Protein AF-A0A0L6VBY8-F1 (afdb_monomer)

Radius of gyration: 16.98 Å; Cα contacts (8 Å, |Δi|>4): 29; chains: 1; bounding box: 26×57×35 Å

Mean predicted aligned error: 13.05 Å

Solvent-accessible surface area (backbone atoms only — not comparable to full-atom values): 3815 Å² total; per-residue (Å²): 137,81,93,87,79,80,89,64,47,67,69,53,51,53,51,53,57,38,61,42,56,36,90,90,75,72,48,16,67,45,30,71,78,70,73,50,82,81,49,93,97,43,75,75,58,70,62,57,50,50,54,53,61,64,62,74,73,116

Structure (mmCIF, N/CA/C/O backbone):
data_AF-A0A0L6VBY8-F1
#
_entry.id   AF-A0A0L6VBY8-F1
#
loop_
_atom_site.group_PDB
_atom_site.id
_atom_site.type_symbol
_atom_site.label_atom_id
_atom_site.label_alt_id
_atom_site.label_comp_id
_atom_site.label_asym_id
_atom_site.label_entity_id
_atom_site.label_seq_id
_atom_site.pdbx_PDB_ins_code
_atom_site.Cartn_x
_atom_site.Cartn_y
_atom_site.Cartn_z
_atom_site.occupancy
_atom_site.B_iso_or_equiv
_atom_site.auth_seq_id
_atom_site.auth_comp_id
_atom_site.auth_asym_id
_atom_site.auth_atom_id
_atom_site.pdbx_PDB_model_num
ATOM 1 N N . MET A 1 1 ? 13.693 -21.035 -24.550 1.00 36.41 1 MET A N 1
ATOM 2 C CA . MET A 1 1 ? 14.705 -19.979 -24.739 1.00 36.41 1 MET A CA 1
ATOM 3 C C . MET A 1 1 ? 14.218 -18.720 -24.033 1.00 36.41 1 ME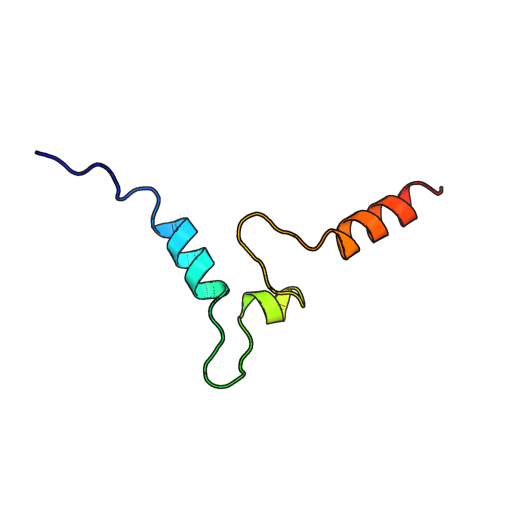T A C 1
ATOM 5 O O . MET A 1 1 ? 13.266 -18.111 -24.487 1.00 36.41 1 MET A O 1
ATOM 9 N N . ILE A 1 2 ? 14.811 -18.474 -22.861 1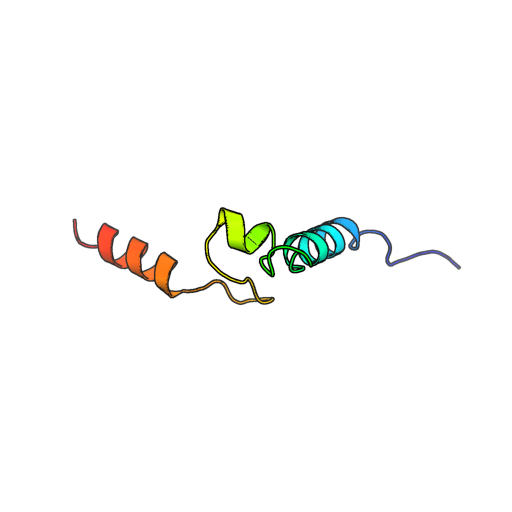.00 46.25 2 ILE A N 1
ATOM 10 C CA . ILE A 1 2 ? 15.119 -17.187 -22.209 1.00 46.25 2 ILE A CA 1
ATOM 11 C C . ILE A 1 2 ? 13.988 -16.142 -22.059 1.00 46.25 2 ILE A C 1
ATOM 13 O O . ILE A 1 2 ? 13.724 -15.335 -22.939 1.00 46.25 2 ILE A O 1
ATOM 17 N N . LEU A 1 3 ? 13.387 -16.155 -20.860 1.00 48.91 3 LEU A N 1
ATOM 18 C CA . LEU A 1 3 ? 13.378 -15.05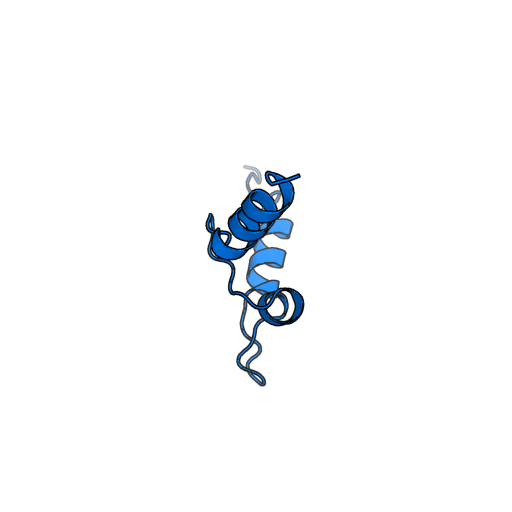8 -19.874 1.00 48.91 3 LEU A CA 1
ATOM 19 C C . LEU A 1 3 ? 13.341 -13.618 -20.432 1.00 48.91 3 LEU A C 1
ATOM 21 O O . LEU A 1 3 ? 14.383 -13.038 -20.714 1.00 48.91 3 LEU A O 1
ATOM 25 N N . GLY A 1 4 ? 12.150 -13.011 -20.496 1.00 49.50 4 GLY A N 1
ATOM 26 C CA . GLY A 1 4 ? 11.988 -11.635 -20.986 1.00 49.50 4 GLY A CA 1
ATOM 27 C C . GLY A 1 4 ? 11.005 -10.730 -20.234 1.00 49.50 4 GLY A C 1
ATOM 28 O O . GLY A 1 4 ? 10.693 -9.669 -20.758 1.00 49.50 4 GLY A O 1
ATOM 29 N N . VAL A 1 5 ? 10.485 -11.095 -19.049 1.00 55.12 5 VAL A N 1
ATOM 30 C CA . VAL A 1 5 ? 9.487 -10.246 -18.339 1.00 55.12 5 VAL A CA 1
ATOM 31 C C . VAL A 1 5 ? 9.636 -10.242 -16.806 1.00 55.12 5 VAL A C 1
ATOM 33 O O . VAL A 1 5 ? 8.656 -10.151 -16.076 1.00 55.12 5 VAL A O 1
ATOM 36 N N . PHE A 1 6 ? 10.858 -10.324 -16.271 1.00 45.53 6 PHE A N 1
ATOM 37 C CA . PHE A 1 6 ? 11.069 -10.224 -14.811 1.00 45.53 6 PHE A CA 1
ATOM 38 C C . PHE A 1 6 ? 11.513 -8.841 -14.308 1.00 45.53 6 PHE A C 1
ATOM 40 O O . PHE A 1 6 ? 11.608 -8.647 -13.101 1.00 45.53 6 PHE A O 1
ATOM 47 N N . CYS A 1 7 ? 11.714 -7.843 -15.179 1.00 52.16 7 CYS A N 1
ATOM 48 C CA . CYS A 1 7 ? 12.252 -6.540 -14.750 1.00 52.16 7 CYS A CA 1
ATOM 49 C C . CYS A 1 7 ? 11.203 -5.467 -14.392 1.00 52.16 7 CYS A C 1
ATOM 51 O O . CYS A 1 7 ? 11.570 -4.380 -13.957 1.00 52.16 7 CYS A O 1
ATOM 53 N N . SER A 1 8 ? 9.902 -5.751 -14.518 1.00 56.78 8 SER A N 1
ATOM 54 C CA . SER A 1 8 ? 8.830 -4.781 -14.206 1.00 56.78 8 SER A CA 1
ATOM 55 C C . SER A 1 8 ? 7.951 -5.179 -13.016 1.00 56.78 8 SER A C 1
ATOM 57 O O . SER A 1 8 ? 7.012 -4.454 -12.681 1.00 56.78 8 SER A O 1
ATOM 59 N N . SER A 1 9 ? 8.225 -6.314 -12.361 1.00 60.94 9 SER A N 1
ATOM 60 C CA . SER A 1 9 ? 7.360 -6.799 -11.279 1.00 60.94 9 SER A CA 1
ATOM 61 C C . SER A 1 9 ? 7.527 -5.974 -10.009 1.00 60.94 9 SER A C 1
ATOM 63 O O . SER A 1 9 ? 6.530 -5.559 -9.444 1.00 60.94 9 SER A O 1
ATOM 65 N N . LEU A 1 10 ? 8.751 -5.638 -9.589 1.00 73.56 10 LEU A N 1
ATOM 66 C CA . LEU A 1 10 ? 8.981 -5.005 -8.287 1.00 73.56 10 LEU A CA 1
ATOM 67 C C . LEU A 1 10 ? 8.197 -3.696 -8.053 1.00 73.56 10 LEU A C 1
ATOM 69 O O . LEU A 1 10 ? 7.538 -3.601 -7.015 1.00 73.56 10 LEU A O 1
ATOM 73 N N . PRO A 1 11 ? 8.218 -2.692 -8.955 1.00 77.56 11 PRO A N 1
ATOM 74 C CA . PRO A 1 11 ? 7.424 -1.479 -8.751 1.00 77.56 11 PRO A CA 1
ATOM 75 C C . PRO A 1 11 ? 5.917 -1.769 -8.779 1.00 77.56 11 PRO A C 1
ATOM 77 O O . PRO A 1 11 ? 5.174 -1.231 -7.964 1.00 77.56 11 PRO A O 1
ATOM 80 N N . THR A 1 12 ? 5.474 -2.671 -9.656 1.00 80.00 12 THR A N 1
ATOM 81 C CA . THR A 1 12 ? 4.062 -3.047 -9.826 1.00 80.00 12 THR A CA 1
ATOM 82 C C . THR A 1 12 ? 3.528 -3.814 -8.612 1.00 80.00 12 THR A C 1
ATOM 84 O O . THR A 1 12 ? 2.442 -3.531 -8.114 1.00 80.00 12 THR A O 1
ATOM 87 N N . THR A 1 13 ? 4.319 -4.739 -8.073 1.00 84.50 13 THR A N 1
ATOM 88 C CA . THR A 1 13 ? 4.014 -5.519 -6.872 1.00 84.50 13 THR A CA 1
ATOM 89 C C . THR A 1 13 ? 3.992 -4.627 -5.639 1.00 84.50 13 THR A C 1
ATOM 91 O O . THR A 1 13 ? 3.047 -4.709 -4.861 1.00 84.50 13 THR A O 1
ATOM 94 N N . LYS A 1 14 ? 4.974 -3.728 -5.475 1.00 85.06 14 LYS A N 1
ATOM 95 C CA . LYS A 1 14 ? 4.975 -2.755 -4.369 1.00 85.06 14 LYS A CA 1
ATOM 96 C C . LYS A 1 14 ? 3.764 -1.825 -4.433 1.00 85.06 14 LYS A C 1
ATOM 98 O O . LYS A 1 14 ? 3.145 -1.559 -3.409 1.00 85.06 14 LYS A O 1
ATOM 103 N N . PHE A 1 15 ? 3.398 -1.371 -5.630 1.00 84.69 15 PHE A N 1
ATOM 104 C CA . PHE A 1 15 ? 2.210 -0.546 -5.831 1.00 84.69 15 PHE A CA 1
ATOM 105 C C . PHE A 1 15 ? 0.919 -1.292 -5.474 1.00 84.69 15 PHE A C 1
ATOM 107 O O . PHE A 1 15 ? 0.094 -0.762 -4.735 1.00 84.69 15 PHE A O 1
ATOM 114 N N . SER A 1 16 ? 0.754 -2.528 -5.956 1.00 84.25 16 SER A N 1
ATOM 115 C CA . SER A 1 16 ? -0.415 -3.353 -5.632 1.00 84.25 16 SER A CA 1
ATOM 116 C C . SER A 1 16 ? -0.510 -3.635 -4.135 1.00 84.25 16 SER A C 1
ATOM 118 O O . SER A 1 16 ? -1.592 -3.543 -3.567 1.00 84.25 16 SER A O 1
ATOM 120 N N . HIS A 1 17 ? 0.616 -3.948 -3.494 1.00 86.88 17 HIS A N 1
ATOM 121 C CA . HIS A 1 17 ? 0.667 -4.243 -2.067 1.00 86.88 17 HIS A CA 1
ATOM 122 C C . HIS A 1 17 ? 0.267 -3.032 -1.214 1.00 86.88 17 HIS A C 1
ATOM 124 O O . HIS A 1 17 ? -0.572 -3.157 -0.330 1.00 86.88 17 HIS A O 1
ATOM 130 N N . ASN A 1 18 ? 0.792 -1.844 -1.524 1.00 86.25 18 ASN A N 1
ATOM 131 C CA . ASN A 1 18 ? 0.496 -0.628 -0.759 1.00 86.25 18 ASN A CA 1
ATOM 132 C C . ASN A 1 18 ? -0.922 -0.081 -0.998 1.00 86.25 18 ASN A C 1
ATOM 134 O O . ASN A 1 18 ? -1.394 0.734 -0.208 1.00 86.25 18 ASN A O 1
ATOM 138 N N . ASN A 1 19 ? -1.593 -0.507 -2.074 1.00 85.69 19 ASN A N 1
ATOM 139 C CA . ASN A 1 19 ? -2.986 -0.156 -2.362 1.00 85.69 19 ASN A CA 1
ATOM 140 C C . ASN A 1 19 ? -4.001 -1.182 -1.856 1.00 85.69 19 ASN A C 1
ATOM 142 O O . ASN A 1 19 ? -5.194 -0.891 -1.875 1.00 85.69 19 ASN A O 1
ATOM 146 N N . GLN A 1 20 ? -3.563 -2.360 -1.416 1.00 88.69 20 GLN A N 1
ATOM 147 C CA . GLN A 1 20 ? -4.471 -3.364 -0.884 1.00 88.69 20 GLN A CA 1
ATOM 148 C C . GLN A 1 20 ? -4.957 -2.951 0.508 1.00 88.69 20 GLN A C 1
ATOM 150 O O . GLN A 1 20 ? -4.161 -2.575 1.370 1.00 88.69 20 GLN A O 1
ATOM 155 N N . ASP A 1 21 ? -6.269 -3.027 0.729 1.00 90.38 21 ASP A N 1
ATOM 156 C CA . ASP A 1 21 ? -6.849 -2.729 2.033 1.00 90.38 21 ASP A CA 1
ATOM 157 C C . ASP A 1 21 ? -6.398 -3.751 3.078 1.00 9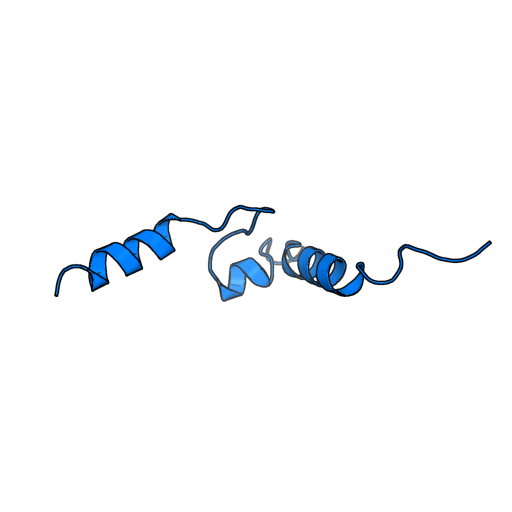0.38 21 ASP A C 1
ATOM 159 O O . ASP A 1 21 ? -6.429 -4.966 2.857 1.00 90.38 21 ASP A O 1
ATOM 163 N N . ASN A 1 22 ? -6.003 -3.248 4.248 1.00 89.12 22 ASN A 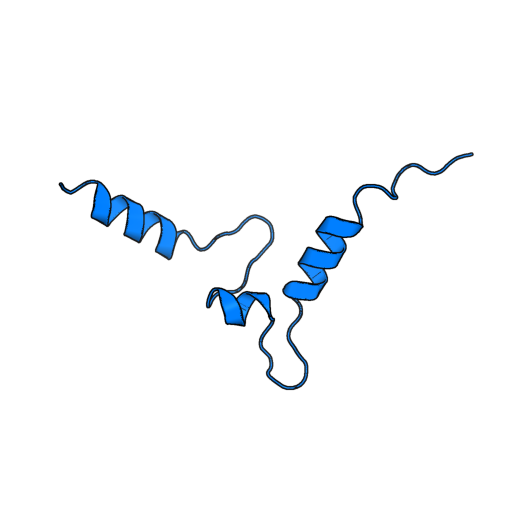N 1
ATOM 164 C CA . ASN A 1 22 ? -5.726 -4.099 5.394 1.00 89.12 22 ASN A CA 1
ATOM 165 C C . ASN A 1 22 ? -7.025 -4.752 5.868 1.00 89.12 22 ASN A C 1
ATOM 167 O O . ASN A 1 22 ? -7.982 -4.047 6.180 1.00 89.12 22 ASN A O 1
ATOM 171 N N . THR A 1 23 ? -7.045 -6.076 6.021 1.00 91.06 23 THR A N 1
ATOM 172 C CA . THR A 1 23 ? -8.247 -6.823 6.439 1.00 91.06 23 THR A CA 1
ATOM 173 C C . THR A 1 23 ? -8.827 -6.340 7.773 1.00 91.06 23 THR A C 1
ATOM 175 O O . THR A 1 23 ? -10.035 -6.387 7.969 1.00 91.06 23 THR A O 1
ATOM 178 N N . SER A 1 24 ? -7.978 -5.855 8.685 1.00 90.56 24 SER A N 1
ATOM 179 C CA . SER A 1 24 ? -8.400 -5.381 10.010 1.00 90.56 24 SER A CA 1
ATOM 180 C C . SER A 1 24 ? -9.008 -3.976 9.998 1.00 90.56 24 SER A C 1
ATOM 182 O O . SER A 1 24 ? -9.913 -3.698 10.777 1.00 90.56 24 SER A O 1
ATOM 184 N N . THR A 1 25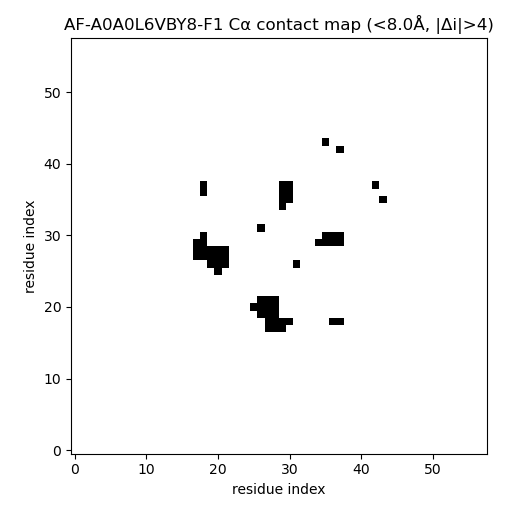 ? -8.492 -3.075 9.159 1.00 88.56 25 THR A N 1
ATOM 185 C CA . THR A 1 25 ? -8.859 -1.645 9.183 1.00 88.56 25 THR A CA 1
ATOM 186 C C . THR A 1 25 ? -9.753 -1.264 8.001 1.00 88.56 25 THR A C 1
ATOM 188 O O . THR A 1 25 ? -10.412 -0.231 8.031 1.00 88.56 25 THR A O 1
ATOM 191 N N . GLY A 1 26 ? -9.772 -2.074 6.937 1.00 89.31 26 GLY A N 1
ATOM 192 C CA . GLY A 1 26 ? -10.442 -1.757 5.671 1.00 89.31 26 GLY A CA 1
ATOM 193 C C . GLY A 1 26 ? -9.838 -0.542 4.954 1.00 89.31 26 GLY A C 1
ATOM 194 O O . GLY A 1 26 ? -10.522 0.135 4.189 1.00 89.31 26 GLY A O 1
ATOM 195 N N . ILE A 1 27 ? -8.582 -0.203 5.264 1.00 88.31 27 ILE A N 1
ATOM 196 C CA . ILE A 1 27 ? -7.870 0.967 4.739 1.00 88.31 27 ILE A CA 1
ATOM 197 C C . ILE A 1 27 ? -6.487 0.515 4.276 1.00 88.31 27 ILE A C 1
ATOM 199 O O . ILE A 1 27 ? -5.764 -0.130 5.043 1.00 88.31 27 ILE A O 1
ATOM 203 N N . SER A 1 28 ? -6.118 0.838 3.035 1.00 89.50 28 SER A N 1
ATOM 204 C CA . SER A 1 28 ? -4.772 0.568 2.526 1.00 89.50 28 SER A CA 1
ATOM 205 C C . SER A 1 28 ? -3.713 1.497 3.138 1.00 89.50 28 SER A C 1
ATOM 207 O O . SER A 1 28 ? -4.011 2.661 3.437 1.00 89.50 28 SER A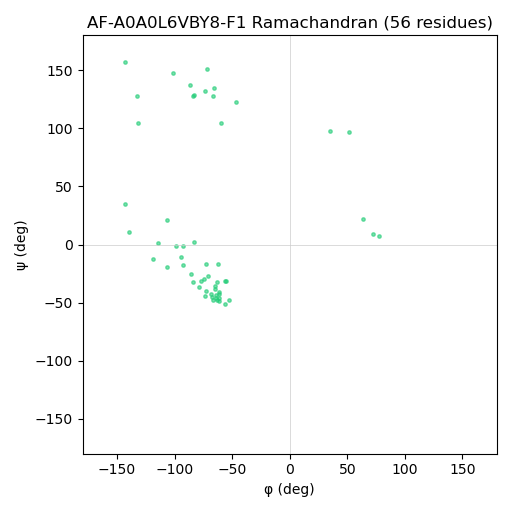 O 1
ATOM 209 N N . PRO A 1 29 ? -2.453 1.038 3.262 1.00 89.25 29 PRO A N 1
ATOM 210 C CA . PRO A 1 29 ? -1.344 1.880 3.719 1.00 89.25 29 PRO A CA 1
ATOM 211 C C . PRO A 1 29 ? -1.164 3.161 2.890 1.00 89.25 29 PRO A C 1
ATOM 213 O O . PRO A 1 29 ? -0.741 4.197 3.402 1.00 89.25 29 PRO A O 1
ATOM 216 N N . PHE A 1 30 ? -1.489 3.130 1.595 1.00 88.25 30 PHE A N 1
ATOM 217 C CA . PHE A 1 30 ? -1.461 4.330 0.764 1.00 88.25 30 PHE A CA 1
ATOM 218 C C . PHE A 1 30 ? -2.538 5.337 1.189 1.00 88.25 30 PHE A C 1
ATOM 220 O O . PHE A 1 30 ? -2.253 6.522 1.380 1.00 88.25 30 PHE A O 1
ATOM 227 N N . LYS A 1 31 ? -3.777 4.867 1.370 1.00 87.44 31 LYS A N 1
ATOM 228 C CA . LYS A 1 31 ? -4.900 5.714 1.786 1.00 87.44 31 LYS A CA 1
ATOM 229 C C . LYS A 1 31 ? -4.674 6.310 3.176 1.00 87.44 31 LYS A C 1
ATOM 231 O O . LYS A 1 31 ? -5.096 7.437 3.406 1.00 87.44 31 LYS A O 1
ATOM 23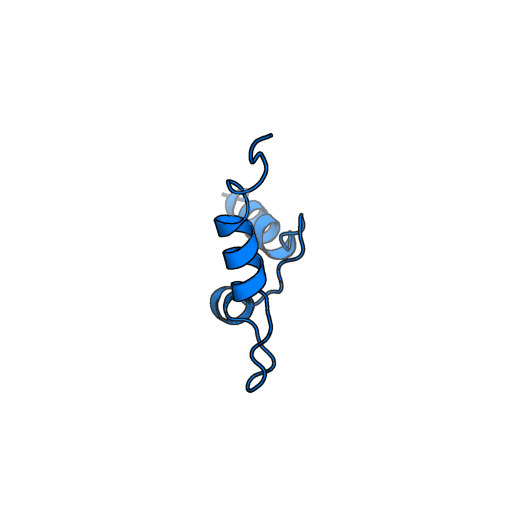6 N N . GLU A 1 32 ? -3.986 5.609 4.070 1.00 87.94 32 GLU A N 1
ATOM 237 C CA . GLU A 1 32 ? -3.606 6.132 5.388 1.00 87.94 32 GLU A CA 1
ATOM 238 C C . GLU A 1 32 ? -2.648 7.332 5.295 1.00 87.94 32 GLU A C 1
ATOM 240 O O . GLU A 1 32 ? -2.857 8.339 5.963 1.00 87.94 32 GLU A O 1
ATOM 245 N N . ASN A 1 33 ? -1.643 7.270 4.417 1.00 88.44 33 ASN A N 1
ATOM 246 C CA . ASN A 1 33 ? -0.641 8.333 4.287 1.00 88.44 33 ASN A CA 1
ATOM 247 C C . ASN A 1 33 ? -1.136 9.565 3.514 1.00 88.44 33 ASN A C 1
ATOM 249 O O . ASN A 1 33 ? -0.683 10.679 3.770 1.00 88.44 33 ASN A O 1
ATOM 253 N N . TYR A 1 34 ? -2.040 9.376 2.549 1.00 83.75 34 TYR A N 1
ATOM 254 C CA . TYR A 1 34 ? -2.441 10.439 1.617 1.00 83.75 34 TYR A CA 1
ATOM 255 C C . TYR A 1 34 ? -3.928 10.810 1.680 1.00 83.75 34 TYR A C 1
ATOM 257 O O . TYR A 1 34 ? -4.328 11.825 1.113 1.00 83.75 34 TYR A O 1
ATOM 265 N N . GLY A 1 35 ? -4.762 10.013 2.351 1.00 84.56 35 GLY A N 1
ATOM 266 C CA . GLY A 1 35 ? -6.191 10.282 2.537 1.00 84.56 35 GLY A CA 1
ATOM 267 C C . GLY A 1 35 ? -7.083 9.981 1.326 1.00 84.56 35 GLY A C 1
ATOM 268 O O . GLY A 1 35 ? -8.268 10.305 1.353 1.00 84.56 35 GLY A O 1
ATOM 269 N N . PHE A 1 36 ? -6.560 9.370 0.258 1.00 81.12 36 PHE A N 1
ATOM 270 C CA . PHE A 1 36 ? -7.333 9.012 -0.937 1.00 81.12 36 PHE A CA 1
ATOM 271 C C . PHE A 1 36 ? -6.892 7.677 -1.549 1.00 81.12 36 PHE A C 1
ATOM 273 O O . PHE A 1 36 ? -5.756 7.245 -1.377 1.00 81.12 36 PHE A O 1
ATOM 280 N N . ASN A 1 37 ? -7.793 7.040 -2.303 1.00 77.44 37 ASN A N 1
ATOM 281 C CA . ASN A 1 37 ? -7.485 5.835 -3.074 1.00 77.44 37 ASN A CA 1
ATOM 282 C C . ASN A 1 37 ? -6.839 6.208 -4.413 1.00 77.44 37 ASN A C 1
ATOM 284 O O . ASN A 1 37 ? -7.397 7.012 -5.165 1.00 77.44 37 ASN A O 1
ATOM 28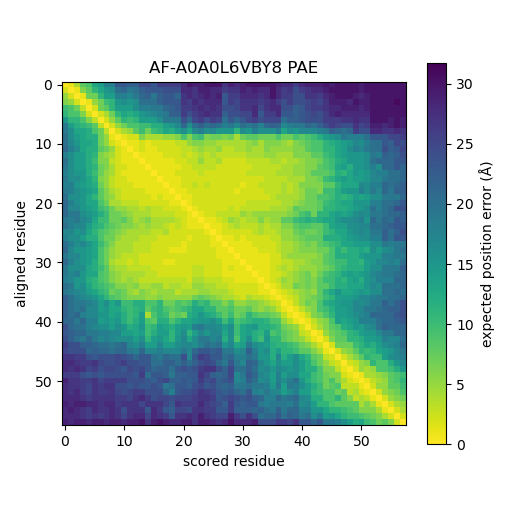8 N N . LEU A 1 38 ? -5.696 5.601 -4.735 1.00 70.62 38 LEU A N 1
ATOM 289 C CA . LEU A 1 38 ? -5.115 5.688 -6.072 1.00 70.62 38 LEU A CA 1
ATOM 290 C C . LEU A 1 38 ? -5.748 4.647 -6.993 1.00 70.62 38 LEU A C 1
ATOM 292 O O . LEU A 1 38 ? -5.747 3.453 -6.713 1.00 70.62 38 LEU A O 1
ATOM 296 N N . SER A 1 39 ? -6.223 5.109 -8.144 1.00 70.75 39 SER A N 1
ATOM 297 C CA . SER A 1 39 ? -6.509 4.259 -9.299 1.00 70.75 39 SER A CA 1
ATOM 298 C C . SER A 1 39 ? -5.365 4.417 -10.292 1.00 70.75 39 SER A C 1
ATOM 300 O O . SER A 1 39 ? -4.824 5.516 -10.440 1.00 70.75 39 SER A O 1
ATOM 302 N N . TYR A 1 40 ? -5.035 3.355 -11.032 1.00 63.44 40 TYR A N 1
ATOM 303 C CA . TYR A 1 40 ? -4.146 3.463 -12.191 1.00 63.44 40 TYR A CA 1
ATOM 304 C C . TYR A 1 40 ? -4.573 4.655 -13.066 1.00 63.44 40 TYR A C 1
ATOM 306 O O . TYR A 1 40 ? -5.737 4.768 -13.456 1.00 63.44 40 TYR A O 1
ATOM 314 N N . GLY A 1 41 ? -3.643 5.586 -13.294 1.00 63.72 41 GLY A N 1
ATOM 315 C CA . GLY A 1 41 ? -3.852 6.767 -14.136 1.00 63.72 41 GLY A CA 1
ATOM 316 C C . GLY A 1 41 ? -4.751 7.872 -13.565 1.00 63.72 41 GLY A C 1
ATOM 317 O O . GLY A 1 41 ? -5.081 8.794 -14.306 1.00 63.72 41 GLY A O 1
ATOM 318 N N . ARG A 1 42 ? -5.164 7.826 -12.289 1.00 64.31 42 ARG A N 1
ATOM 319 C CA . ARG A 1 42 ? -5.991 8.886 -11.683 1.00 64.31 42 ARG A CA 1
ATOM 320 C C . ARG A 1 42 ? -5.429 9.323 -10.336 1.00 64.31 42 ARG A C 1
ATOM 322 O O . ARG A 1 42 ? -5.603 8.646 -9.328 1.00 64.31 42 ARG A O 1
ATOM 329 N N . VAL A 1 43 ? -4.801 10.495 -10.328 1.00 62.41 43 VAL A N 1
ATOM 330 C CA . VAL A 1 43 ? -4.594 11.286 -9.110 1.00 62.41 43 VAL A CA 1
ATOM 331 C C . VAL A 1 43 ? -5.844 12.152 -8.915 1.00 62.41 43 VAL A C 1
ATOM 333 O O . VAL A 1 43 ? -6.330 12.706 -9.906 1.00 62.41 43 VAL A O 1
ATOM 336 N N . PRO A 1 44 ? -6.387 12.299 -7.693 1.00 63.09 44 PRO A N 1
ATOM 337 C CA . PRO A 1 44 ? -7.471 13.239 -7.438 1.00 63.09 44 PRO A CA 1
ATOM 338 C C . PRO A 1 44 ? -7.020 14.661 -7.789 1.00 63.09 44 PRO A C 1
ATOM 340 O O . PRO A 1 44 ? -6.254 15.306 -7.071 1.00 63.09 44 PRO A O 1
ATOM 343 N N . LEU A 1 45 ? -7.500 15.153 -8.929 1.00 62.66 45 LEU A N 1
ATOM 344 C CA . LEU A 1 45 ? -7.208 16.484 -9.467 1.00 62.66 45 LEU A CA 1
ATOM 345 C C . LEU A 1 45 ? -7.696 17.608 -8.534 1.00 62.66 45 LEU A C 1
ATOM 347 O O . LEU A 1 45 ? -7.251 18.748 -8.632 1.00 62.66 45 LEU A O 1
ATOM 351 N N . ASN A 1 46 ? -8.583 17.266 -7.601 1.00 60.38 46 ASN A N 1
ATOM 352 C CA . ASN A 1 46 ? -9.182 18.126 -6.592 1.00 60.38 46 ASN A CA 1
ATOM 353 C C . ASN A 1 46 ? -8.095 18.872 -5.804 1.00 60.38 46 ASN A C 1
ATOM 355 O O . ASN A 1 46 ? -8.166 20.089 -5.680 1.00 60.38 46 ASN A O 1
ATOM 359 N N . ASN A 1 47 ? -7.060 18.161 -5.341 1.00 54.47 47 ASN A N 1
ATOM 360 C CA . ASN A 1 47 ? -6.030 18.726 -4.462 1.00 54.47 47 ASN A CA 1
ATOM 361 C C . ASN A 1 47 ? -4.930 19.461 -5.244 1.00 54.47 47 ASN A C 1
ATOM 363 O O . ASN A 1 47 ? -4.417 20.480 -4.787 1.00 54.47 47 ASN A O 1
ATOM 367 N N . VAL A 1 48 ? -4.616 18.998 -6.458 1.00 57.47 48 VAL A N 1
ATOM 368 C CA . VAL A 1 48 ? -3.610 19.627 -7.332 1.00 57.47 48 VAL A CA 1
ATOM 369 C C . VAL A 1 48 ? -4.130 20.949 -7.907 1.00 57.47 48 VAL A C 1
ATOM 371 O O . VAL A 1 48 ? -3.406 21.945 -7.935 1.00 57.47 48 VAL A O 1
ATOM 374 N N . PHE A 1 49 ? -5.407 21.010 -8.298 1.00 54.41 49 PHE A N 1
ATOM 375 C CA . PHE A 1 49 ? -6.009 22.257 -8.769 1.00 54.41 49 PHE A CA 1
ATOM 376 C C . PHE A 1 49 ? -6.300 23.253 -7.651 1.00 54.41 49 PHE A C 1
ATOM 378 O O . PHE A 1 49 ? -6.256 24.449 -7.915 1.00 54.41 49 PHE A O 1
ATOM 385 N N . GLN A 1 50 ? -6.588 22.808 -6.423 1.00 55.34 50 GLN A N 1
ATOM 386 C CA . GLN A 1 50 ? -6.703 23.723 -5.280 1.00 55.34 50 GLN A CA 1
ATOM 387 C C . GLN A 1 50 ? -5.369 24.438 -5.037 1.00 55.34 50 GLN A C 1
ATOM 389 O O . GLN A 1 50 ? -5.338 25.662 -4.980 1.00 55.34 50 GLN A O 1
ATOM 394 N N . TRP A 1 51 ? -4.255 23.700 -5.001 1.00 47.81 51 TRP A N 1
ATOM 395 C CA . TRP A 1 51 ? -2.931 24.296 -4.812 1.00 47.81 51 TRP A CA 1
ATOM 396 C C . TRP A 1 51 ? -2.559 25.276 -5.934 1.00 47.81 51 TRP A C 1
ATOM 398 O O . TRP A 1 51 ? -2.172 26.404 -5.645 1.00 47.81 51 TRP A O 1
ATOM 408 N N . SER A 1 52 ? -2.779 24.905 -7.200 1.00 56.28 52 SER A N 1
ATOM 409 C CA . SER A 1 52 ? -2.518 25.783 -8.354 1.00 56.28 52 SER A CA 1
ATOM 410 C C . SER A 1 52 ? -3.420 27.027 -8.398 1.00 56.28 52 SER A C 1
ATOM 412 O O . SER A 1 52 ? -2.967 28.109 -8.770 1.00 56.28 52 SER A O 1
ATOM 414 N N . LYS A 1 53 ? -4.686 26.919 -7.977 1.00 57.41 53 LYS A N 1
ATOM 415 C CA . LYS A 1 53 ? -5.601 28.073 -7.902 1.00 57.41 53 LYS A CA 1
ATOM 416 C C . LYS A 1 53 ? -5.245 29.041 -6.776 1.00 57.41 53 LYS A C 1
ATOM 418 O O . LYS A 1 53 ? -5.552 30.226 -6.887 1.00 57.41 53 LYS A O 1
ATOM 423 N N . ASN A 1 54 ? -4.610 28.545 -5.717 1.00 54.75 54 ASN A N 1
ATOM 424 C CA . ASN A 1 54 ? -4.254 29.342 -4.547 1.00 54.75 54 ASN A CA 1
ATOM 425 C C . ASN A 1 54 ? -2.905 30.060 -4.718 1.00 54.75 54 ASN A C 1
ATOM 427 O O . ASN A 1 54 ? -2.706 31.109 -4.119 1.00 54.75 54 ASN A O 1
ATOM 431 N N . THR A 1 55 ? -2.001 29.540 -5.554 1.00 56.84 55 THR A N 1
ATOM 432 C CA . THR A 1 55 ? -0.683 30.145 -5.827 1.00 56.84 55 THR A CA 1
ATOM 433 C C . THR A 1 55 ? -0.660 31.076 -7.038 1.00 56.84 55 THR A C 1
ATOM 435 O O . THR A 1 55 ? 0.233 31.905 -7.135 1.00 56.84 55 THR A O 1
ATOM 438 N N . SER A 1 56 ? -1.651 31.004 -7.932 1.00 58.31 56 SER A N 1
ATOM 439 C CA . SER A 1 56 ? -1.771 31.909 -9.091 1.00 58.31 56 SER A CA 1
ATOM 440 C C . SER A 1 56 ? -2.444 33.259 -8.771 1.00 58.31 56 SER A C 1
ATOM 442 O O . SER A 1 56 ? -2.684 34.049 -9.683 1.00 58.31 56 SER A O 1
ATOM 444 N N . LYS A 1 57 ? -2.810 33.512 -7.508 1.00 58.41 57 LYS A N 1
ATOM 445 C CA . LYS A 1 57 ? -3.512 34.729 -7.056 1.00 58.41 57 LYS A CA 1
ATOM 446 C C . LYS A 1 57 ? -2.628 35.701 -6.262 1.00 58.41 57 LYS A C 1
ATOM 448 O O . LYS A 1 57 ? -3.170 36.515 -5.519 1.00 58.41 57 LYS A O 1
ATOM 453 N N . ASN A 1 58 ? -1.308 35.619 -6.408 1.00 46.88 58 ASN A N 1
ATOM 454 C CA . ASN A 1 58 ? -0.381 36.575 -5.806 1.00 46.88 58 ASN A CA 1
ATOM 455 C C . ASN A 1 58 ? 0.604 37.097 -6.847 1.00 46.88 58 ASN A C 1
ATOM 457 O O . ASN A 1 58 ? 1.169 36.243 -7.565 1.00 46.88 58 ASN A O 1
#

Secondary structure (DSSP, 8-state):
----S-SSHHHHHHHHHHHSPPTTTS--HHHHHHSSPPBTTB--HHHHHHHHHHHTT-

Organism: NCBI:txid27349

Nearest PDB structures (foldseek):
  3s3n-assembly1_B-2  TM=8.944E-01  e=1.666E+00  Human spumaretrovirus
  4ikf-assembly1_B  TM=8.999E-01  e=2.089E+00  Human spumaretrovirus
  3s3o-assembly1_B-2  TM=8.932E-01  e=2.089E+00  Human spumaretrovirus
  6rny-assembly1_L  TM=8.106E-01  e=1.937E+00  Human spumaretrovirus
  2x74-assembly1_C  TM=7.161E-01  e=5.163E+00  Human spumaretrovirus

pLDDT: mean 70.58, std 15.92, range [36.41, 91.06]

Foldseek 3Di:
DDDDPPPPCVVVVVVVQQQDQDPVPRGGVVCVVVVDHDDVPDDPVVVVVVVVVVVVPD

Sequence (58 aa):
MILGVFCSSLPTTKFSHNNQDNTSTGISPFKENYGFNLSYGRVPLNNVFQWSKNTSKN